Protein AF-A0A520CGV0-F1 (afdb_monomer_lite)

Radius of gyration: 12.96 Å; chains: 1; bounding box: 28×27×31 Å

pLDDT: mean 79.55, std 14.82, range [41.41, 95.31]

Structure (mmCIF, N/CA/C/O backbone):
data_AF-A0A520CGV0-F1
#
_entry.id   AF-A0A520CGV0-F1
#
loop_
_atom_site.group_PDB
_atom_site.id
_atom_site.type_symbol
_atom_site.label_atom_id
_atom_site.label_alt_id
_atom_site.label_comp_id
_atom_site.label_asym_id
_atom_site.label_entity_id
_atom_site.label_seq_id
_atom_site.pdbx_PDB_ins_code
_atom_site.Cartn_x
_atom_site.Cartn_y
_atom_site.Cartn_z
_atom_site.occupancy
_atom_site.B_iso_or_equiv
_atom_site.auth_seq_id
_atom_site.auth_comp_id
_atom_site.auth_asym_id
_atom_site.auth_atom_id
_atom_site.pdbx_PDB_model_num
ATOM 1 N N . GLY A 1 1 ? 8.203 13.270 -6.604 1.00 66.50 1 GLY A N 1
ATOM 2 C CA . GLY A 1 1 ? 7.850 11.850 -6.773 1.00 66.50 1 GLY A CA 1
ATOM 3 C C . GLY A 1 1 ? 7.100 11.378 -5.551 1.00 66.50 1 GLY A C 1
ATOM 4 O O . GLY A 1 1 ? 7.204 12.020 -4.510 1.00 66.50 1 GLY A O 1
ATOM 5 N N . MET A 1 2 ? 6.337 10.302 -5.683 1.00 74.00 2 MET A N 1
ATOM 6 C CA . MET A 1 2 ? 5.667 9.654 -4.555 1.00 74.00 2 MET A CA 1
ATOM 7 C C . MET A 1 2 ? 6.442 8.399 -4.160 1.00 74.00 2 MET A C 1
ATOM 9 O O . MET A 1 2 ? 7.040 7.749 -5.019 1.00 74.00 2 MET A O 1
ATOM 13 N N . ASN A 1 3 ? 6.408 8.069 -2.870 1.00 78.75 3 ASN A N 1
ATOM 14 C CA . ASN A 1 3 ? 6.977 6.838 -2.337 1.00 78.75 3 ASN A CA 1
ATOM 15 C C . ASN A 1 3 ? 5.875 5.996 -1.711 1.00 78.75 3 ASN A C 1
ATOM 17 O O . ASN A 1 3 ? 5.002 6.525 -1.018 1.00 78.75 3 ASN A O 1
ATOM 21 N N . TYR A 1 4 ? 5.958 4.690 -1.923 1.00 83.50 4 TYR A N 1
ATOM 22 C CA . TYR A 1 4 ? 5.093 3.729 -1.256 1.00 83.50 4 TYR A CA 1
ATOM 23 C C . TYR A 1 4 ? 5.773 3.175 -0.012 1.00 83.50 4 TYR A C 1
ATOM 25 O O . TYR A 1 4 ? 6.967 2.878 -0.022 1.00 83.50 4 TYR A O 1
ATOM 33 N N . ILE A 1 5 ? 5.000 3.031 1.062 1.00 86.25 5 ILE A N 1
ATOM 34 C CA . ILE A 1 5 ? 5.461 2.448 2.318 1.00 86.25 5 ILE A CA 1
ATOM 35 C C . ILE A 1 5 ? 4.485 1.338 2.686 1.00 86.25 5 ILE A C 1
ATOM 37 O O . ILE A 1 5 ? 3.284 1.577 2.797 1.00 86.25 5 ILE A O 1
ATOM 41 N N . LEU A 1 6 ? 5.019 0.135 2.882 1.00 88.38 6 LEU A N 1
ATOM 42 C CA . LEU A 1 6 ? 4.311 -0.990 3.479 1.00 88.38 6 LEU A CA 1
ATOM 43 C C . LEU A 1 6 ? 5.013 -1.351 4.782 1.00 88.38 6 LEU A C 1
ATOM 45 O O . LEU A 1 6 ? 6.240 -1.428 4.836 1.00 88.38 6 LEU A O 1
ATOM 49 N N . GLY A 1 7 ? 4.231 -1.583 5.825 1.00 88.31 7 GLY A N 1
ATOM 50 C CA . GLY A 1 7 ? 4.743 -1.978 7.124 1.00 88.31 7 GLY A CA 1
ATOM 51 C C . GLY A 1 7 ? 3.621 -2.464 8.024 1.00 88.31 7 GLY A C 1
ATOM 52 O O . GLY A 1 7 ? 2.441 -2.294 7.719 1.00 88.31 7 GLY A O 1
ATOM 53 N N . PHE A 1 8 ? 4.006 -3.079 9.136 1.00 90.62 8 PHE A N 1
ATOM 54 C CA . PHE A 1 8 ? 3.061 -3.455 10.175 1.00 90.62 8 PHE A CA 1
ATOM 55 C C . PHE A 1 8 ? 2.707 -2.236 11.021 1.00 90.62 8 PHE A C 1
ATOM 57 O O . PHE A 1 8 ? 3.592 -1.503 11.460 1.00 90.62 8 PHE A O 1
ATOM 64 N N . ASP A 1 9 ? 1.415 -2.046 11.264 1.00 91.56 9 ASP A N 1
ATOM 65 C CA . ASP A 1 9 ? 0.892 -0.982 12.115 1.00 91.56 9 ASP A CA 1
ATOM 66 C C . ASP A 1 9 ? -0.453 -1.419 12.723 1.00 91.56 9 ASP A C 1
ATOM 68 O O . ASP A 1 9 ? -1.011 -2.463 12.365 1.00 91.56 9 ASP A O 1
ATOM 72 N N . GLN A 1 10 ? -0.974 -0.626 13.653 1.00 92.88 10 GLN A N 1
ATOM 73 C CA . GLN A 1 10 ? -2.332 -0.757 14.173 1.00 92.88 10 GLN A CA 1
ATOM 74 C C . GLN A 1 10 ? -3.284 0.172 13.416 1.00 92.88 10 GLN A C 1
ATOM 76 O O . GLN A 1 10 ? -2.877 1.209 12.893 1.00 92.88 10 GLN A O 1
ATOM 81 N N . ARG A 1 11 ? -4.574 -0.182 13.394 1.00 94.19 11 ARG A N 1
ATOM 82 C CA . ARG A 1 11 ? -5.619 0.657 12.799 1.00 94.19 11 ARG A CA 1
ATOM 83 C C . ARG A 1 11 ? -5.672 2.023 13.484 1.00 94.19 11 ARG A C 1
ATOM 85 O O . ARG A 1 11 ? -5.784 2.089 14.710 1.00 94.19 11 ARG A O 1
ATOM 92 N N . LYS A 1 12 ? -5.669 3.095 12.694 1.00 94.19 12 LYS A N 1
ATOM 93 C CA . LYS A 1 12 ? -5.854 4.474 13.166 1.00 94.19 12 LYS A CA 1
ATOM 94 C C . LYS A 1 12 ? -7.246 4.983 12.808 1.00 94.19 12 LYS A C 1
ATOM 96 O O . LYS A 1 12 ? -7.986 4.372 12.032 1.00 94.19 12 LYS A O 1
ATOM 101 N N . ASP A 1 13 ? -7.620 6.108 13.408 1.00 94.31 13 ASP A N 1
ATOM 102 C CA . ASP A 1 13 ? -8.872 6.770 13.061 1.00 94.31 13 ASP A CA 1
ATOM 103 C C . ASP A 1 13 ? -8.840 7.268 11.608 1.00 94.31 13 ASP A C 1
ATOM 105 O O . ASP A 1 13 ? -7.825 7.777 11.130 1.00 94.31 13 ASP A O 1
ATOM 109 N N . GLY A 1 14 ? -9.947 7.081 10.891 1.00 90.50 14 GLY A N 1
ATOM 110 C CA . GLY A 1 14 ? -10.047 7.411 9.465 1.00 90.50 14 GLY A CA 1
ATOM 111 C C . GLY A 1 14 ? -9.395 6.412 8.495 1.00 90.50 14 GLY A C 1
ATOM 112 O O . GLY A 1 14 ? -9.513 6.607 7.279 1.00 90.50 14 GLY A O 1
ATOM 113 N N . ASP A 1 15 ? -8.768 5.336 8.983 1.00 95.31 15 ASP A N 1
ATOM 114 C CA . ASP A 1 15 ? -8.298 4.251 8.118 1.00 95.31 15 ASP A CA 1
ATOM 115 C C . ASP A 1 15 ? -9.469 3.429 7.572 1.00 95.31 15 ASP A C 1
ATOM 117 O O . ASP A 1 15 ? -10.415 3.066 8.282 1.00 95.31 15 ASP A O 1
ATOM 121 N N . GLN A 1 16 ? -9.364 3.082 6.294 1.00 93.75 16 GLN A N 1
ATOM 122 C CA . GLN A 1 16 ? -10.133 2.007 5.691 1.00 93.75 16 GLN A CA 1
ATOM 123 C C . GLN A 1 16 ? -9.437 0.673 5.954 1.00 93.75 16 GLN A C 1
ATOM 125 O O . GLN A 1 16 ? -8.217 0.559 5.837 1.00 93.75 16 GLN A O 1
ATOM 130 N N . GLU A 1 17 ? -10.235 -0.333 6.301 1.00 94.19 17 GLU A N 1
ATOM 131 C CA . GLU A 1 17 ? -9.793 -1.704 6.532 1.00 94.19 17 GLU A CA 1
ATOM 132 C C . GLU A 1 17 ? -10.184 -2.579 5.342 1.00 94.19 17 GLU A C 1
ATOM 134 O O . GLU A 1 17 ? -11.325 -2.538 4.875 1.00 94.19 17 GLU A O 1
ATOM 139 N N . PHE A 1 18 ? -9.236 -3.386 4.881 1.00 91.75 18 PHE A N 1
ATOM 140 C CA . PHE A 1 18 ? -9.414 -4.351 3.806 1.00 91.75 18 PHE A CA 1
ATOM 141 C C . PHE A 1 18 ? -8.955 -5.726 4.276 1.00 91.75 18 PHE A C 1
ATOM 143 O O . PHE A 1 18 ? -8.002 -5.846 5.047 1.00 91.75 18 PHE A O 1
ATOM 150 N N . LEU A 1 19 ? -9.621 -6.766 3.780 1.00 92.56 19 LEU A N 1
ATOM 151 C CA . LEU A 1 19 ? -9.188 -8.147 3.940 1.00 92.56 19 LEU A CA 1
ATOM 152 C C . LEU A 1 19 ? -8.737 -8.660 2.572 1.00 92.56 19 LEU A C 1
ATOM 154 O O . LEU A 1 19 ? -9.566 -8.834 1.681 1.00 92.56 19 LEU A O 1
ATOM 158 N N . ILE A 1 20 ? -7.431 -8.861 2.411 1.00 89.00 20 ILE A N 1
ATOM 159 C CA . ILE A 1 20 ? -6.799 -9.270 1.151 1.00 89.00 20 ILE A CA 1
ATOM 160 C C . ILE A 1 20 ? -6.014 -10.544 1.438 1.00 89.00 20 ILE A C 1
ATOM 162 O O . ILE A 1 20 ? -5.132 -10.530 2.290 1.00 89.00 20 ILE A O 1
ATOM 166 N N . ASP A 1 21 ? -6.383 -11.655 0.800 1.00 88.75 21 ASP A N 1
ATOM 167 C CA . ASP A 1 21 ? -5.760 -12.974 1.003 1.00 88.75 21 ASP A CA 1
ATOM 168 C C . ASP A 1 21 ? -5.623 -13.383 2.483 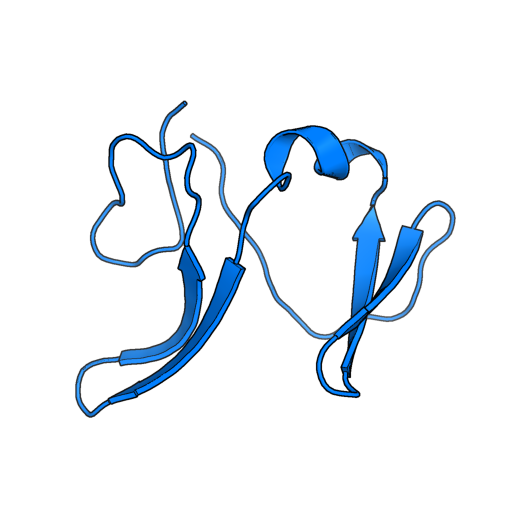1.00 88.75 21 ASP A C 1
ATOM 170 O O . ASP A 1 21 ? -4.646 -13.987 2.917 1.00 88.75 21 ASP A O 1
ATOM 174 N N . GLY A 1 22 ? -6.624 -13.023 3.295 1.00 90.44 22 GLY A N 1
ATOM 175 C CA . GLY A 1 22 ? -6.642 -13.294 4.737 1.00 90.44 22 GLY A CA 1
ATOM 176 C C . GLY A 1 22 ? -5.787 -12.342 5.584 1.00 90.44 22 GLY A C 1
ATOM 177 O O . GLY A 1 22 ? -5.806 -12.440 6.812 1.00 90.44 22 GLY A O 1
ATOM 178 N N . ILE A 1 23 ? -5.087 -11.391 4.964 1.00 89.94 23 ILE A N 1
ATOM 179 C CA . ILE A 1 23 ? -4.302 -10.350 5.627 1.00 89.94 23 ILE A CA 1
ATOM 180 C C . ILE A 1 23 ? -5.170 -9.103 5.798 1.00 89.94 23 ILE A C 1
ATOM 182 O O . ILE A 1 23 ? -5.817 -8.630 4.861 1.00 89.94 23 ILE A O 1
ATOM 186 N N . ARG A 1 24 ? -5.177 -8.551 7.015 1.00 94.06 24 ARG A N 1
ATOM 187 C CA . ARG A 1 24 ? -5.804 -7.255 7.286 1.00 94.06 24 ARG A CA 1
ATOM 188 C C . ARG A 1 24 ? -4.868 -6.127 6.884 1.00 94.06 24 ARG A C 1
ATOM 190 O O . ARG A 1 24 ? -3.731 -6.073 7.348 1.00 94.06 24 ARG A O 1
ATOM 197 N N . VAL A 1 25 ? -5.373 -5.229 6.050 1.00 93.06 25 VAL A N 1
ATOM 198 C CA . VAL A 1 25 ? -4.643 -4.072 5.532 1.00 93.06 25 VAL A CA 1
ATOM 199 C C . VAL A 1 25 ? -5.385 -2.804 5.927 1.00 93.06 25 VAL A C 1
ATOM 201 O O . VAL A 1 25 ? -6.593 -2.695 5.715 1.00 93.06 25 VAL A O 1
ATOM 204 N N . PHE A 1 26 ? -4.653 -1.843 6.487 1.00 95.00 26 PHE A N 1
ATOM 205 C CA . PHE A 1 26 ? -5.171 -0.527 6.845 1.00 95.00 26 PHE A CA 1
ATOM 206 C C . PHE A 1 26 ? -4.594 0.530 5.909 1.00 95.00 26 PHE A C 1
ATOM 208 O O . PHE A 1 26 ? -3.397 0.528 5.620 1.00 95.00 26 PHE A O 1
ATOM 215 N N . MET A 1 27 ? -5.447 1.428 5.426 1.00 93.38 27 MET A N 1
ATOM 216 C CA . MET A 1 27 ? -5.052 2.501 4.519 1.00 93.38 27 MET A CA 1
ATOM 217 C C . MET A 1 27 ? -5.795 3.784 4.866 1.00 93.38 27 MET A C 1
ATOM 219 O O . MET A 1 27 ? -7.025 3.802 4.925 1.00 93.38 27 MET A O 1
ATOM 223 N N . ASN A 1 28 ? -5.060 4.887 4.988 1.00 93.50 28 ASN A N 1
ATOM 224 C CA . ASN A 1 28 ? -5.677 6.196 5.131 1.00 93.50 28 ASN A CA 1
ATOM 225 C C . ASN A 1 28 ? -6.522 6.521 3.888 1.00 93.50 28 ASN A C 1
ATOM 227 O O . ASN A 1 28 ? -6.030 6.480 2.755 1.00 93.50 28 ASN A O 1
ATOM 231 N N . LYS A 1 29 ? -7.786 6.898 4.099 1.00 91.56 29 LYS A N 1
ATOM 232 C CA . LYS A 1 29 ? -8.740 7.203 3.023 1.00 91.56 29 LYS A CA 1
ATOM 233 C C . LYS A 1 29 ? -8.237 8.272 2.040 1.00 91.56 29 LYS A C 1
ATOM 235 O O . LYS A 1 29 ? -8.552 8.200 0.854 1.00 91.56 29 LYS A O 1
ATOM 240 N N . ALA A 1 30 ? -7.428 9.232 2.494 1.00 91.25 30 ALA A N 1
ATOM 241 C CA . ALA A 1 30 ? -6.857 10.272 1.635 1.00 91.25 30 ALA A CA 1
ATOM 242 C C . ALA A 1 30 ? -5.918 9.711 0.550 1.00 91.25 30 ALA A C 1
ATOM 244 O O . ALA A 1 30 ? -5.722 10.345 -0.485 1.00 91.25 30 ALA A O 1
ATOM 245 N N . HIS A 1 31 ? -5.354 8.516 0.756 1.00 89.50 31 HIS A N 1
ATOM 246 C CA . HIS A 1 31 ? -4.428 7.893 -0.190 1.00 89.50 31 HIS A CA 1
ATOM 247 C C . HIS A 1 31 ? -5.141 7.103 -1.297 1.00 89.50 31 HIS A C 1
ATOM 249 O O . HIS A 1 31 ? -4.519 6.777 -2.306 1.00 89.50 31 HIS A O 1
ATOM 255 N N . GLN A 1 32 ? -6.444 6.832 -1.151 1.00 88.31 32 GLN A N 1
ATOM 256 C CA . GLN A 1 32 ? -7.197 5.929 -2.026 1.00 88.31 32 GLN A CA 1
ATOM 257 C C . GLN A 1 32 ? -7.079 6.293 -3.516 1.00 88.31 32 GLN A C 1
ATOM 259 O O . GLN A 1 32 ? -6.911 5.408 -4.351 1.00 88.31 32 GLN A O 1
ATOM 264 N N . MET A 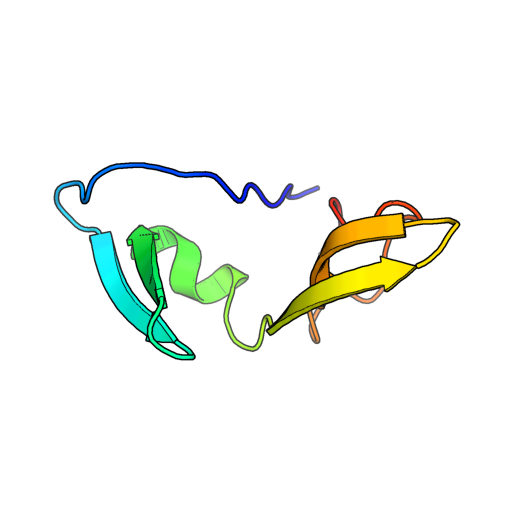1 33 ? -7.117 7.585 -3.857 1.00 86.94 33 MET A N 1
ATOM 265 C CA . MET A 1 33 ? -7.014 8.044 -5.250 1.00 86.94 33 MET A CA 1
ATOM 266 C C . MET A 1 33 ? -5.654 7.743 -5.899 1.00 86.94 33 MET A C 1
ATOM 268 O O . MET A 1 33 ? -5.593 7.547 -7.107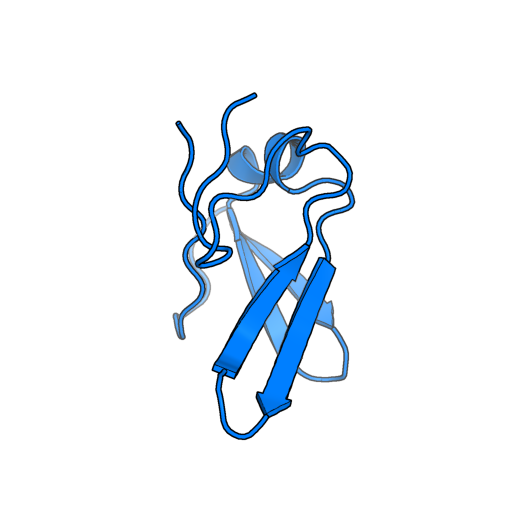 1.00 86.94 33 MET A O 1
ATOM 272 N N . TYR A 1 34 ? -4.578 7.675 -5.111 1.00 83.88 34 TYR A N 1
ATOM 273 C CA . TYR A 1 34 ? -3.219 7.417 -5.602 1.00 83.88 34 TYR A CA 1
ATOM 274 C C . TYR A 1 34 ? -2.889 5.924 -5.670 1.00 83.88 34 TYR A C 1
ATOM 276 O O . TYR A 1 34 ? -1.959 5.524 -6.368 1.00 83.88 34 TYR A O 1
ATOM 284 N N . LEU A 1 35 ? -3.631 5.111 -4.916 1.00 85.19 35 LEU A N 1
ATOM 285 C CA . LEU A 1 35 ? -3.439 3.665 -4.808 1.00 85.19 35 LEU A CA 1
ATOM 286 C C . LEU A 1 35 ? -4.466 2.876 -5.634 1.00 85.19 35 LEU A C 1
ATOM 288 O O . LEU A 1 35 ? -4.444 1.648 -5.641 1.00 85.19 35 LEU A O 1
ATOM 292 N N . MET A 1 36 ? -5.374 3.560 -6.335 1.00 84.50 36 MET A N 1
ATOM 293 C CA . MET A 1 36 ? -6.411 2.914 -7.133 1.00 84.50 36 MET A CA 1
ATOM 294 C C . MET A 1 36 ? -5.791 2.051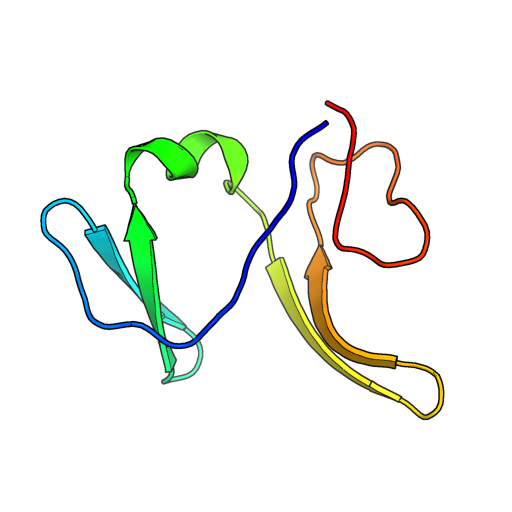 -8.241 1.00 84.50 36 MET A C 1
ATOM 296 O O . MET A 1 36 ? -5.044 2.538 -9.088 1.00 84.50 36 MET A O 1
ATOM 300 N N . GLY A 1 37 ? -6.120 0.758 -8.223 1.00 83.62 37 GLY A N 1
ATOM 301 C CA . GLY A 1 37 ? -5.585 -0.235 -9.156 1.00 83.62 37 GLY A CA 1
ATOM 302 C C . GLY A 1 37 ? -4.183 -0.745 -8.812 1.00 83.62 37 GLY A C 1
ATOM 303 O O . GLY A 1 37 ? -3.691 -1.632 -9.502 1.00 83.62 37 GLY A O 1
ATOM 304 N N . MET A 1 38 ? -3.539 -0.228 -7.760 1.00 86.94 38 MET A N 1
ATOM 305 C CA . MET A 1 38 ? -2.242 -0.731 -7.315 1.00 86.94 38 MET A CA 1
ATOM 306 C C . MET A 1 38 ? -2.361 -2.176 -6.827 1.00 86.94 38 MET A C 1
ATOM 308 O O . MET A 1 38 ? -3.274 -2.519 -6.076 1.00 86.94 38 MET A O 1
ATOM 312 N N . MET A 1 39 ?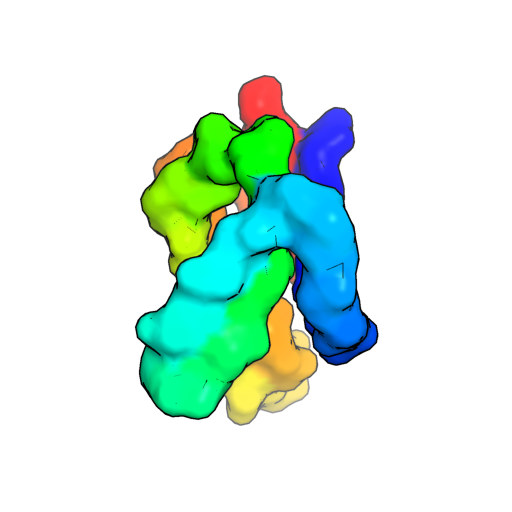 -1.394 -2.998 -7.219 1.00 87.12 39 MET A N 1
ATOM 313 C CA . MET A 1 39 ? -1.252 -4.374 -6.765 1.00 87.12 39 MET A CA 1
ATOM 314 C C . MET A 1 39 ? -0.000 -4.500 -5.899 1.00 87.12 39 MET A C 1
ATOM 316 O O . MET A 1 39 ? 1.040 -3.914 -6.205 1.00 87.12 39 MET A O 1
ATOM 320 N N . ILE A 1 40 ? -0.116 -5.254 -4.810 1.00 86.75 40 ILE A N 1
ATOM 321 C CA . ILE A 1 40 ? 1.010 -5.635 -3.960 1.00 86.75 40 ILE A CA 1
ATOM 322 C C . ILE A 1 40 ? 1.253 -7.118 -4.197 1.00 86.75 40 ILE A C 1
ATOM 324 O O . ILE A 1 40 ? 0.323 -7.911 -4.079 1.00 86.75 40 ILE A O 1
ATOM 328 N N . ASP A 1 41 ? 2.489 -7.467 -4.527 1.00 85.56 41 ASP A N 1
ATOM 329 C CA . ASP A 1 41 ? 2.907 -8.846 -4.767 1.00 85.56 41 ASP A CA 1
ATOM 330 C C . ASP A 1 41 ? 4.097 -9.209 -3.871 1.00 85.56 41 ASP A C 1
ATOM 332 O O . ASP A 1 41 ? 4.830 -8.326 -3.417 1.00 85.56 41 ASP A O 1
ATOM 336 N N . TRP A 1 42 ? 4.300 -10.497 -3.607 1.00 84.06 42 TRP A N 1
ATOM 337 C CA . TRP A 1 42 ? 5.452 -11.002 -2.866 1.00 84.06 42 TRP A CA 1
ATOM 338 C C . TRP A 1 42 ? 6.387 -11.758 -3.805 1.00 84.06 42 TRP A C 1
ATOM 340 O O . TRP A 1 42 ? 6.032 -12.796 -4.361 1.00 84.06 42 TRP A O 1
ATOM 350 N N . GLN A 1 43 ? 7.620 -11.275 -3.926 1.00 85.00 43 GLN A N 1
ATOM 351 C CA . GLN A 1 43 ? 8.659 -11.959 -4.685 1.00 85.00 43 GLN A CA 1
ATOM 352 C C . GLN A 1 43 ? 9.610 -12.673 -3.724 1.00 85.00 43 GLN A C 1
ATOM 354 O O . GLN A 1 43 ? 10.082 -12.082 -2.755 1.00 85.00 43 GLN A O 1
ATOM 359 N N . ASP A 1 44 ? 9.894 -13.947 -3.998 1.00 81.44 44 ASP A N 1
ATOM 360 C CA . ASP A 1 44 ? 10.855 -14.775 -3.251 1.00 81.44 44 ASP A CA 1
ATOM 361 C C . ASP A 1 44 ? 12.010 -15.221 -4.164 1.00 81.44 44 ASP A C 1
ATOM 363 O O . ASP A 1 44 ? 12.402 -16.386 -4.211 1.00 81.44 44 ASP A O 1
ATOM 367 N N . GLY A 1 45 ? 12.513 -14.287 -4.976 1.00 79.31 45 GLY A N 1
ATOM 368 C CA . GLY A 1 45 ? 13.598 -14.528 -5.919 1.00 79.31 45 GLY A CA 1
ATOM 369 C C . GLY A 1 45 ? 14.980 -14.283 -5.309 1.00 79.31 45 GLY A C 1
ATOM 370 O O . GLY A 1 45 ? 15.144 -13.529 -4.354 1.00 79.31 45 GLY A O 1
ATOM 371 N N . LEU A 1 46 ? 16.014 -14.855 -5.932 1.00 75.25 46 LEU A N 1
ATOM 372 C CA . LEU A 1 46 ? 17.423 -14.668 -5.542 1.00 75.25 46 LEU A CA 1
ATOM 373 C C . LEU A 1 46 ? 17.871 -13.195 -5.525 1.00 75.25 46 LEU A C 1
ATOM 375 O O . LEU A 1 46 ? 18.700 -12.818 -4.703 1.00 75.25 46 LEU A O 1
ATOM 379 N N . ASN A 1 47 ? 17.317 -12.371 -6.421 1.00 68.75 47 ASN A N 1
ATOM 380 C CA . ASN A 1 47 ? 17.687 -10.960 -6.582 1.00 68.75 47 ASN A CA 1
ATOM 381 C C . ASN A 1 47 ? 16.729 -9.992 -5.874 1.00 68.75 47 ASN A C 1
ATOM 383 O O . ASN A 1 47 ? 17.013 -8.798 -5.785 1.00 68.75 47 ASN A O 1
ATOM 387 N N . SER A 1 48 ? 15.561 -10.460 -5.434 1.00 62.44 48 SER A N 1
ATOM 388 C CA . SE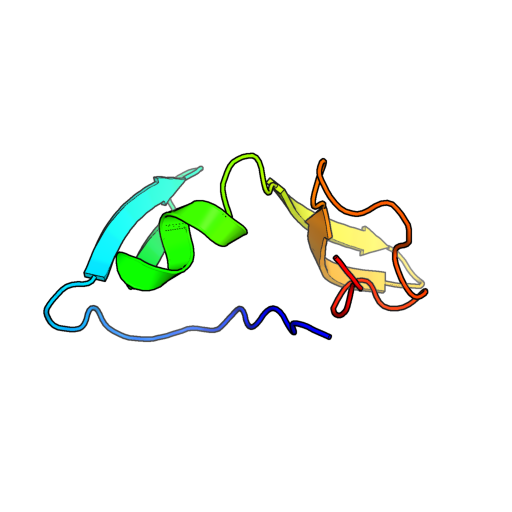R A 1 48 ? 14.524 -9.621 -4.832 1.00 62.44 48 SER A CA 1
ATOM 389 C C . SER A 1 48 ? 13.647 -10.485 -3.943 1.00 62.44 48 SER A C 1
ATOM 391 O O . SER A 1 48 ? 12.967 -11.395 -4.420 1.00 62.44 48 SER A O 1
ATOM 393 N N . ARG A 1 49 ? 13.697 -10.190 -2.644 1.00 75.88 49 ARG A N 1
ATOM 394 C CA . ARG A 1 49 ? 12.882 -10.838 -1.626 1.00 75.88 49 ARG A CA 1
ATOM 395 C C . ARG A 1 49 ? 12.081 -9.782 -0.889 1.00 75.88 49 ARG A C 1
ATOM 397 O O . ARG A 1 49 ? 12.675 -8.891 -0.282 1.00 75.88 49 ARG A O 1
ATOM 404 N N . GLY A 1 50 ? 10.760 -9.881 -0.936 1.00 84.00 50 GLY A N 1
ATOM 405 C CA . GLY A 1 50 ? 9.882 -8.951 -0.239 1.00 84.00 50 GLY A CA 1
ATOM 406 C C . GLY A 1 50 ? 8.637 -8.566 -1.022 1.00 84.00 50 GLY A C 1
ATOM 407 O O . GLY A 1 50 ? 8.347 -9.089 -2.098 1.00 84.00 50 GLY A O 1
ATOM 408 N N . PHE A 1 51 ? 7.911 -7.607 -0.453 1.00 84.25 51 PHE A N 1
ATOM 409 C CA . PHE A 1 51 ? 6.761 -7.002 -1.103 1.00 84.25 51 PHE A CA 1
ATOM 410 C C . PHE A 1 51 ? 7.191 -6.041 -2.207 1.00 84.25 51 PHE A C 1
ATOM 412 O O . PHE A 1 51 ? 8.106 -5.235 -2.029 1.00 84.25 51 PHE A O 1
ATOM 419 N N . THR A 1 52 ? 6.477 -6.100 -3.322 1.00 83.12 52 THR A N 1
ATOM 420 C CA . THR A 1 52 ? 6.692 -5.264 -4.501 1.00 83.12 52 THR A CA 1
ATOM 421 C C . THR A 1 52 ? 5.393 -4.555 -4.847 1.00 83.12 52 THR A C 1
ATOM 423 O O . THR A 1 52 ? 4.316 -5.144 -4.750 1.00 83.12 52 THR A O 1
ATOM 426 N N . PHE A 1 53 ? 5.486 -3.295 -5.263 1.00 84.00 53 PHE A N 1
ATOM 427 C CA . PHE A 1 53 ? 4.332 -2.518 -5.701 1.00 84.00 53 PHE A CA 1
ATOM 428 C C . PHE A 1 53 ? 4.278 -2.471 -7.222 1.00 84.00 53 PHE A C 1
ATOM 430 O O . PHE A 1 53 ? 5.240 -2.065 -7.877 1.00 84.00 53 PHE A O 1
ATOM 437 N N . VAL A 1 54 ? 3.129 -2.831 -7.781 1.00 80.56 54 VAL A N 1
ATOM 438 C CA . VAL A 1 54 ? 2.833 -2.681 -9.203 1.00 80.56 54 VAL A CA 1
ATOM 439 C C . VAL A 1 54 ? 1.739 -1.633 -9.340 1.00 80.56 54 VAL A C 1
ATOM 441 O O . VAL A 1 54 ? 0.572 -1.883 -9.042 1.00 80.56 54 VAL A O 1
ATOM 444 N N . ASN A 1 55 ? 2.123 -0.429 -9.760 1.00 76.75 55 ASN A N 1
ATOM 445 C CA . ASN A 1 55 ? 1.176 0.644 -10.040 1.00 76.75 55 ASN A CA 1
ATOM 446 C C . ASN A 1 55 ? 0.835 0.650 -11.542 1.00 76.75 55 ASN A C 1
ATOM 448 O O . ASN A 1 55 ? 1.708 0.999 -12.338 1.00 76.75 55 ASN A O 1
ATOM 452 N N . PRO A 1 56 ? -0.409 0.332 -11.953 1.00 69.75 56 PRO A N 1
ATOM 453 C CA . PRO A 1 56 ? -0.802 0.354 -13.365 1.00 69.75 56 PRO A CA 1
ATOM 454 C C . PRO A 1 56 ? -0.788 1.764 -13.972 1.00 69.75 56 PRO A C 1
ATOM 456 O O . PRO A 1 56 ? -0.740 1.903 -15.190 1.00 69.75 56 PRO A O 1
ATOM 459 N N . ASN A 1 57 ? -0.808 2.808 -13.139 1.00 69.19 57 ASN A N 1
ATOM 460 C CA . ASN A 1 57 ? -0.720 4.202 -13.569 1.00 69.19 57 ASN A CA 1
ATOM 461 C C . ASN A 1 57 ? 0.733 4.706 -13.657 1.00 69.19 57 ASN A C 1
ATOM 463 O O . ASN A 1 57 ? 0.955 5.839 -14.079 1.00 69.19 57 ASN A O 1
ATOM 467 N N . ALA A 1 58 ? 1.728 3.912 -13.241 1.00 64.56 58 ALA A N 1
ATOM 468 C CA . ALA A 1 58 ? 3.127 4.318 -13.316 1.00 64.56 58 ALA A CA 1
ATOM 469 C C . ALA A 1 58 ? 3.676 4.096 -14.732 1.00 64.56 58 ALA A C 1
ATOM 471 O O . ALA A 1 58 ? 3.867 2.968 -15.178 1.00 64.56 58 ALA A O 1
ATOM 472 N N . THR A 1 59 ? 3.997 5.187 -15.422 1.00 57.53 59 THR A N 1
ATOM 473 C CA . THR A 1 59 ? 4.645 5.188 -16.746 1.00 57.53 59 THR A CA 1
ATOM 474 C C . THR A 1 59 ? 6.151 4.910 -16.682 1.00 57.53 59 THR A C 1
ATOM 476 O O . THR A 1 59 ? 6.790 4.699 -17.711 1.00 57.53 59 THR A O 1
ATOM 479 N N . SER A 1 60 ? 6.753 4.903 -15.489 1.00 53.81 60 SER A N 1
ATOM 480 C CA . SER A 1 60 ? 8.165 4.572 -15.266 1.00 53.81 60 SER A CA 1
ATOM 481 C C . SER A 1 60 ? 8.381 4.057 -13.842 1.00 53.81 60 SER A C 1
ATOM 483 O O . SER A 1 60 ? 8.231 4.800 -12.872 1.00 53.81 60 SER A O 1
ATOM 485 N N . THR A 1 61 ? 8.741 2.782 -13.711 1.00 53.72 61 THR A N 1
ATOM 486 C CA . THR A 1 61 ? 9.135 2.154 -12.443 1.00 53.72 61 THR A CA 1
ATOM 487 C C . THR A 1 61 ? 10.652 2.282 -12.306 1.00 53.72 61 THR A C 1
ATOM 489 O O . THR A 1 61 ? 11.402 1.688 -13.078 1.00 53.72 61 THR A O 1
ATOM 492 N N . CYS A 1 62 ? 11.135 3.091 -11.358 1.00 47.91 62 CYS A N 1
ATOM 493 C CA . CYS A 1 62 ? 12.569 3.132 -11.066 1.00 47.91 62 CYS A CA 1
ATOM 494 C C . CYS A 1 62 ? 12.962 1.779 -10.450 1.00 47.91 62 CYS A C 1
ATOM 496 O O . CYS A 1 62 ? 12.210 1.255 -9.630 1.00 47.91 62 CYS A O 1
ATOM 498 N N . GLY A 1 63 ? 14.094 1.200 -10.865 1.00 41.41 63 GLY A N 1
ATOM 499 C CA . GLY A 1 63 ? 14.441 -0.232 -10.759 1.00 41.41 63 GLY A CA 1
ATOM 500 C C . GLY A 1 63 ? 14.473 -0.901 -9.371 1.00 41.41 63 GLY A C 1
ATOM 501 O O . GLY A 1 63 ? 14.919 -2.037 -9.276 1.00 41.41 63 GLY A O 1
ATOM 502 N N . CYS A 1 64 ? 14.004 -0.239 -8.310 1.00 54.00 64 CYS A N 1
ATOM 503 C CA . CYS A 1 64 ? 13.776 -0.797 -6.973 1.00 54.00 64 CYS A CA 1
ATOM 504 C C . CYS A 1 64 ? 12.286 -0.884 -6.567 1.00 54.00 64 CYS A C 1
ATOM 506 O O . CYS A 1 64 ? 11.989 -1.332 -5.463 1.00 54.00 64 CYS A O 1
ATOM 508 N N . GLY A 1 65 ? 11.345 -0.455 -7.421 1.00 55.59 65 GLY A N 1
ATOM 509 C CA . GLY A 1 65 ? 9.898 -0.661 -7.233 1.00 55.59 65 GLY A CA 1
ATOM 510 C C . GLY A 1 65 ? 9.202 0.222 -6.183 1.00 55.59 65 GLY A C 1
ATOM 511 O O . GLY A 1 65 ? 7.991 0.115 -6.018 1.00 55.59 65 GLY A O 1
ATOM 512 N N . THR A 1 66 ? 9.918 1.109 -5.484 1.00 53.88 66 THR A N 1
ATOM 513 C CA . THR A 1 66 ? 9.361 1.922 -4.378 1.00 53.88 66 THR A CA 1
ATOM 514 C C . THR A 1 66 ? 9.054 3.381 -4.731 1.00 53.88 66 THR A C 1
ATOM 516 O O . THR A 1 66 ? 8.451 4.087 -3.919 1.00 53.88 66 THR A O 1
ATOM 519 N N . SER A 1 67 ? 9.408 3.838 -5.938 1.00 50.91 67 SER A N 1
ATOM 520 C CA . SER A 1 67 ? 9.229 5.231 -6.367 1.00 50.91 67 SER A CA 1
ATOM 521 C C . SER A 1 67 ? 8.777 5.337 -7.825 1.00 50.91 67 SER A C 1
ATOM 523 O O . SER A 1 67 ? 9.311 4.655 -8.704 1.00 50.91 67 SER A O 1
ATOM 525 N N . PHE A 1 68 ? 7.839 6.251 -8.091 1.00 54.72 68 PHE A N 1
ATOM 526 C CA . PHE A 1 68 ? 7.391 6.613 -9.440 1.00 54.72 68 PHE A CA 1
ATOM 527 C C . PHE A 1 68 ? 7.142 8.128 -9.553 1.00 54.72 68 PHE A C 1
ATOM 529 O O . PHE A 1 68 ? 6.909 8.830 -8.558 1.00 54.72 68 PHE A O 1
ATOM 536 N N . SER A 1 69 ? 7.227 8.631 -10.785 1.00 50.16 69 SER A N 1
ATOM 537 C CA . SER A 1 69 ? 6.756 9.969 -11.156 1.00 50.16 69 SER A CA 1
ATOM 538 C C . SER A 1 69 ? 5.383 9.833 -11.806 1.00 50.16 69 SER A C 1
ATOM 540 O O . SER A 1 69 ? 5.172 8.901 -12.580 1.00 50.16 69 SER A O 1
ATOM 542 N N . ALA A 1 70 ? 4.465 10.721 -11.431 1.00 46.62 70 ALA A N 1
ATOM 543 C CA . ALA A 1 70 ? 3.168 10.889 -12.077 1.00 46.62 70 ALA A CA 1
ATOM 544 C C . ALA A 1 70 ? 3.280 11.949 -13.176 1.00 46.62 70 ALA A C 1
ATOM 546 O O . ALA A 1 70 ? 4.077 12.896 -12.967 1.00 46.62 70 ALA A O 1
#

Foldseek 3Di:
DDFDDDDDDDEDPQWDWDQDPNDIDTDRPVCCVVCPPKDWDADPDPVDGGIAIDDPPAPDQDVVRGDGDD

Secondary structure (DSSP, 8-state):
-EE---------TTEEEEEETTEEEEEEGGGHHHHTT-EEEEEEETTEEEEEEE-TT-S-B-TTSSEE--

Sequence (70 aa):
GMNYILGFDQRKDGDQEFLIDGIRVFMNKAHQMYLMGMMIDWQDGLNSRGFTFVNPNATSTCGCGTSFSA